Protein AF-A0A503AMB6-F1 (afdb_monomer_lite)

Secondary structure (DSSP, 8-state):
-EEEEEEEE-GGG-EEEEEEEEESSHHHHHHHHHHT--TT-SEEEEEE--TT--HHHHHHHHHHHHHHHHHHHHHHTT-----

Radius of gyration: 21.23 Å; chains: 1; bounding box: 33×39×58 Å

Sequence (83 aa):
MINYRVIFFGKQGRLVSRRQVPCEGHWEACEWAWKHKPSRADDFHIEEADLDHDPEGQLRKEDATISAAFHILRKRAGMIKLP

pLDDT: mean 86.54, std 11.69, range [52.16, 97.56]

Structure (mmCIF, N/CA/C/O backbone):
data_AF-A0A503AMB6-F1
#
_entry.id   AF-A0A503AMB6-F1
#
loop_
_atom_site.group_PDB
_atom_site.id
_atom_site.type_symbol
_atom_site.label_atom_id
_atom_site.label_alt_id
_atom_site.label_comp_id
_atom_site.label_asym_id
_atom_site.label_entity_id
_atom_site.label_seq_id
_atom_site.pdbx_PDB_ins_code
_atom_site.Cartn_x
_atom_site.Cartn_y
_atom_site.Cartn_z
_atom_site.occupancy
_atom_site.B_iso_or_equiv
_atom_site.auth_seq_id
_atom_site.auth_comp_id
_atom_site.auth_asym_id
_atom_site.auth_atom_id
_atom_site.pdbx_PDB_model_num
ATOM 1 N N . MET A 1 1 ? 14.378 1.079 -11.885 1.00 77.56 1 MET A N 1
ATOM 2 C CA . MET A 1 1 ? 13.634 0.169 -10.985 1.00 77.56 1 MET A CA 1
ATOM 3 C C . MET A 1 1 ? 13.229 0.849 -9.680 1.00 77.56 1 MET A C 1
ATOM 5 O O . MET A 1 1 ? 14.086 1.224 -8.886 1.00 77.56 1 MET A O 1
ATOM 9 N N . ILE A 1 2 ? 11.921 0.979 -9.466 1.00 86.56 2 ILE A N 1
ATOM 10 C CA . ILE A 1 2 ? 11.246 1.459 -8.254 1.00 86.56 2 ILE A CA 1
ATOM 11 C C . ILE A 1 2 ? 10.519 0.261 -7.632 1.00 86.56 2 ILE A C 1
ATOM 13 O O . ILE A 1 2 ? 9.949 -0.566 -8.347 1.00 86.56 2 ILE A O 1
ATOM 17 N N . ASN A 1 3 ? 10.542 0.135 -6.305 1.00 90.88 3 ASN A N 1
ATOM 18 C CA . ASN A 1 3 ? 9.735 -0.879 -5.633 1.00 90.88 3 ASN A CA 1
ATOM 19 C C . ASN A 1 3 ? 8.296 -0.382 -5.535 1.00 90.88 3 ASN A C 1
ATOM 21 O O . ASN A 1 3 ? 8.034 0.625 -4.889 1.00 90.88 3 ASN A O 1
ATOM 25 N N . TYR A 1 4 ? 7.363 -1.112 -6.130 1.00 93.50 4 TYR A N 1
ATOM 26 C CA . TYR A 1 4 ? 5.935 -0.877 -5.972 1.00 93.50 4 TYR A CA 1
ATOM 27 C C . TYR A 1 4 ? 5.356 -1.888 -4.998 1.00 93.50 4 TYR A C 1
ATOM 29 O O . TYR A 1 4 ? 5.715 -3.069 -4.992 1.00 93.50 4 TYR A O 1
ATOM 37 N N . ARG A 1 5 ? 4.426 -1.438 -4.168 1.00 94.69 5 ARG A N 1
ATOM 38 C CA . ARG A 1 5 ? 3.616 -2.298 -3.322 1.00 94.69 5 ARG A CA 1
ATOM 39 C C . ARG A 1 5 ? 2.258 -2.492 -3.983 1.00 94.69 5 ARG A C 1
ATOM 41 O O . ARG A 1 5 ? 1.482 -1.559 -4.145 1.00 94.69 5 ARG A O 1
ATOM 48 N N . VAL A 1 6 ? 1.974 -3.742 -4.320 1.00 95.31 6 VAL A N 1
ATOM 49 C CA . VAL A 1 6 ? 0.704 -4.190 -4.884 1.00 95.31 6 VAL A CA 1
ATOM 50 C C . VAL A 1 6 ? -0.140 -4.777 -3.763 1.00 95.31 6 VAL A C 1
ATOM 52 O O . VAL A 1 6 ? 0.274 -5.721 -3.080 1.00 95.31 6 VAL A O 1
ATOM 55 N N . ILE A 1 7 ? -1.328 -4.223 -3.568 1.00 96.00 7 ILE A N 1
ATOM 56 C CA . ILE A 1 7 ? -2.275 -4.604 -2.525 1.00 96.00 7 ILE A CA 1
ATOM 57 C C . ILE A 1 7 ? -3.510 -5.189 -3.205 1.00 96.00 7 ILE A C 1
ATOM 59 O O . ILE A 1 7 ? -4.182 -4.494 -3.953 1.00 96.00 7 ILE A O 1
ATOM 63 N N . PHE A 1 8 ? -3.816 -6.462 -2.957 1.00 96.31 8 PHE A N 1
ATOM 64 C CA . PHE A 1 8 ? -4.988 -7.139 -3.512 1.00 96.31 8 PHE A CA 1
ATOM 65 C C . PHE A 1 8 ? -6.136 -7.151 -2.506 1.00 96.31 8 PHE A C 1
ATOM 67 O O . PHE A 1 8 ? -5.965 -7.603 -1.367 1.00 96.31 8 PHE A O 1
ATOM 74 N N . PHE A 1 9 ? -7.322 -6.751 -2.955 1.00 96.31 9 PHE A N 1
ATOM 75 C CA . PHE A 1 9 ? -8.546 -6.728 -2.162 1.00 96.31 9 PHE A CA 1
ATOM 76 C C . PHE A 1 9 ? -9.549 -7.745 -2.692 1.00 96.31 9 PHE A C 1
ATOM 78 O O . PHE A 1 9 ? -9.697 -7.916 -3.896 1.00 96.31 9 PHE A O 1
ATOM 85 N N . GLY A 1 10 ? -10.241 -8.431 -1.791 1.00 93.38 10 GLY A N 1
ATOM 86 C CA . GLY A 1 10 ? -11.392 -9.277 -2.091 1.00 93.38 10 GLY A CA 1
ATOM 87 C C . GLY A 1 10 ? -12.692 -8.562 -1.740 1.00 93.38 10 GLY A C 1
ATOM 88 O O . GLY A 1 10 ? -12.724 -7.344 -1.548 1.00 93.38 10 GLY A O 1
ATOM 89 N N . LYS A 1 11 ? -13.763 -9.341 -1.583 1.00 92.94 11 LYS A N 1
ATOM 90 C CA . LYS A 1 11 ? -15.096 -8.819 -1.260 1.00 92.94 11 LYS A CA 1
ATOM 91 C C . LYS A 1 11 ? -15.070 -7.875 -0.059 1.00 92.94 11 LYS A C 1
ATOM 93 O O . LYS A 1 11 ? -14.409 -8.150 0.944 1.00 92.94 11 LYS A O 1
ATOM 98 N N . GLN A 1 12 ? -15.838 -6.789 -0.167 1.00 91.50 12 GLN A N 1
ATOM 99 C CA . GLN A 1 12 ? -15.984 -5.759 0.871 1.00 91.50 12 GLN A CA 1
ATOM 100 C C . GLN A 1 12 ? -14.653 -5.089 1.268 1.00 91.50 12 GLN A C 1
ATOM 102 O O . GLN A 1 12 ? -14.490 -4.668 2.409 1.00 91.50 12 GLN A O 1
ATOM 107 N N . GLY A 1 13 ? -13.684 -5.013 0.348 1.00 87.56 13 GLY A N 1
ATO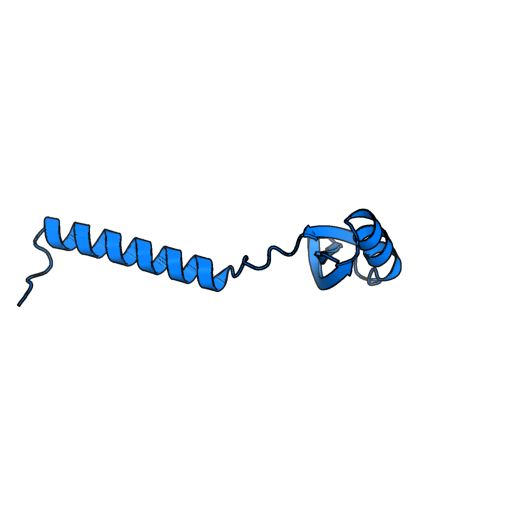M 108 C CA . GLY A 1 13 ? -12.401 -4.350 0.600 1.00 87.56 13 GLY A CA 1
ATOM 109 C C . GLY A 1 13 ? -11.467 -5.130 1.529 1.00 87.56 13 GLY A C 1
ATOM 110 O O . GLY A 1 13 ? -10.496 -4.575 2.040 1.00 87.56 13 GLY A O 1
ATOM 111 N N . ARG A 1 14 ? -11.725 -6.422 1.772 1.00 92.38 14 ARG A N 1
ATOM 112 C CA . ARG A 1 14 ? -10.858 -7.243 2.624 1.00 92.38 14 ARG A CA 1
ATOM 113 C C . ARG A 1 14 ? -9.496 -7.445 1.963 1.00 92.38 14 ARG A C 1
ATOM 115 O O . ARG A 1 14 ? -9.426 -7.957 0.849 1.00 92.38 14 ARG A O 1
ATOM 122 N N . LEU A 1 15 ? -8.417 -7.155 2.688 1.00 91.19 15 LEU A N 1
ATOM 123 C CA . LEU A 1 15 ? -7.058 -7.459 2.241 1.00 91.19 15 LEU A CA 1
ATOM 124 C C . LEU A 1 15 ? -6.878 -8.972 2.029 1.00 91.19 15 LEU A C 1
ATOM 126 O O . LEU A 1 15 ? -7.070 -9.771 2.949 1.00 91.19 15 LEU A O 1
ATOM 130 N N . VAL A 1 16 ? -6.498 -9.358 0.812 1.00 94.31 16 VAL A N 1
ATOM 131 C CA . VAL A 1 16 ? -6.205 -10.750 0.429 1.00 94.31 16 VAL A CA 1
ATOM 132 C C . VAL A 1 16 ? -4.705 -10.996 0.469 1.00 94.31 16 VAL A C 1
ATOM 134 O O . VAL A 1 16 ? -4.253 -12.011 0.995 1.00 94.31 16 VAL A O 1
ATOM 137 N N . SER A 1 17 ? -3.924 -10.085 -0.107 1.00 91.69 17 SER A N 1
ATOM 138 C CA . SER A 1 17 ? -2.473 -10.220 -0.188 1.00 91.69 17 SER A CA 1
ATOM 139 C C . SER A 1 17 ? -1.820 -8.868 -0.434 1.00 91.69 17 SER A C 1
ATOM 141 O O . SER A 1 17 ? -2.429 -7.972 -1.012 1.00 91.69 17 SER A O 1
ATOM 143 N N . ARG A 1 18 ? -0.561 -8.743 -0.025 1.00 93.56 18 ARG A N 1
ATOM 144 C CA . ARG A 1 18 ? 0.299 -7.597 -0.305 1.00 93.56 18 ARG A CA 1
ATOM 145 C C . ARG A 1 18 ? 1.637 -8.113 -0.808 1.00 93.56 18 ARG A C 1
ATOM 147 O O . ARG A 1 18 ? 2.194 -9.032 -0.207 1.00 93.56 18 ARG A O 1
ATOM 154 N N . ARG A 1 19 ? 2.147 -7.537 -1.893 1.00 92.75 19 ARG A N 1
ATOM 155 C CA . ARG A 1 19 ? 3.427 -7.915 -2.503 1.00 92.75 19 ARG A CA 1
ATOM 156 C C . ARG A 1 19 ? 4.236 -6.675 -2.838 1.00 92.75 19 ARG A C 1
ATOM 158 O O . ARG A 1 19 ? 3.663 -5.656 -3.198 1.00 92.75 19 ARG A O 1
ATOM 165 N N . GLN A 1 20 ? 5.551 -6.771 -2.701 1.00 93.06 20 GLN A N 1
ATOM 166 C CA . GLN A 1 20 ? 6.479 -5.762 -3.199 1.00 93.06 20 GLN A CA 1
ATOM 167 C C . GLN A 1 20 ? 7.141 -6.301 -4.457 1.00 93.06 20 GLN A C 1
ATOM 169 O O . GLN A 1 20 ? 7.599 -7.446 -4.466 1.00 93.06 20 GLN A O 1
ATOM 174 N N . VAL A 1 21 ? 7.136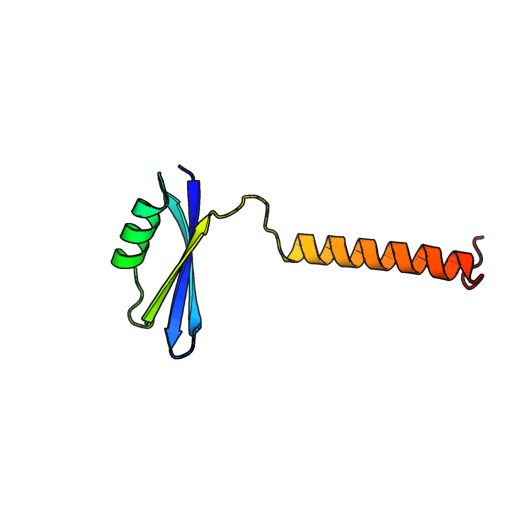 -5.497 -5.513 1.00 92.75 21 VAL A N 1
ATOM 175 C CA . VAL A 1 21 ? 7.666 -5.864 -6.823 1.00 92.75 21 VAL A CA 1
ATOM 176 C C . VAL A 1 21 ? 8.522 -4.721 -7.362 1.00 92.75 21 VAL A C 1
ATOM 178 O O . VAL A 1 21 ? 8.077 -3.573 -7.343 1.00 92.75 21 VAL A O 1
ATOM 181 N N . PRO A 1 22 ? 9.753 -5.001 -7.810 1.00 92.69 22 PRO A N 1
ATOM 182 C CA . PRO A 1 22 ? 10.570 -3.997 -8.468 1.00 92.69 22 PRO A CA 1
ATOM 183 C C . PRO A 1 22 ? 10.114 -3.868 -9.930 1.00 92.69 22 PRO A C 1
ATOM 185 O O . PRO A 1 22 ? 10.147 -4.847 -10.674 1.00 92.69 22 PRO A O 1
ATOM 188 N N . CYS A 1 23 ? 9.689 -2.672 -10.338 1.00 92.25 23 CYS A N 1
ATOM 189 C CA . CYS A 1 23 ? 9.250 -2.363 -11.706 1.00 92.25 23 CYS A CA 1
ATOM 190 C C . CYS A 1 23 ? 9.932 -1.082 -12.209 1.00 92.25 23 CYS A C 1
ATOM 192 O O . CYS A 1 23 ? 10.412 -0.272 -11.417 1.00 92.25 23 CYS A O 1
ATOM 194 N N . GLU A 1 24 ? 9.993 -0.869 -13.519 1.00 91.25 24 GLU A N 1
ATOM 195 C CA . GLU A 1 24 ? 10.524 0.360 -14.122 1.00 91.25 24 GLU A CA 1
ATOM 196 C C . GLU A 1 24 ? 9.547 1.535 -14.038 1.00 91.25 24 GLU A C 1
ATOM 198 O O . GLU A 1 24 ? 9.964 2.689 -14.114 1.00 91.25 24 GLU A O 1
ATOM 203 N N . GLY A 1 25 ? 8.262 1.264 -13.808 1.00 91.31 25 GLY A N 1
ATOM 204 C CA . GLY A 1 25 ? 7.276 2.303 -13.550 1.00 91.31 25 GLY A CA 1
ATOM 205 C C . GLY A 1 25 ? 5.909 1.770 -13.144 1.00 91.31 25 GLY A C 1
ATOM 206 O O . GLY A 1 25 ? 5.646 0.566 -13.151 1.00 91.31 25 GLY A O 1
ATOM 207 N N . HIS A 1 26 ? 5.016 2.702 -12.818 1.00 92.12 26 HIS A N 1
ATOM 208 C CA . HIS A 1 26 ? 3.690 2.400 -12.286 1.00 92.12 26 HIS A CA 1
ATOM 209 C C . HIS A 1 26 ? 2.844 1.533 -13.232 1.00 92.12 26 HIS A C 1
ATOM 211 O O . HIS A 1 26 ? 2.184 0.600 -12.788 1.00 92.12 26 HIS A O 1
ATOM 217 N N . TRP A 1 27 ? 2.899 1.790 -14.546 1.00 95.44 27 TRP A N 1
ATOM 218 C CA . TRP A 1 27 ? 2.143 1.006 -15.530 1.00 95.44 27 TRP A CA 1
ATOM 219 C C . TRP A 1 27 ? 2.558 -0.471 -15.556 1.00 95.44 27 TRP A C 1
ATOM 221 O O . TRP A 1 27 ? 1.706 -1.356 -15.573 1.00 95.44 27 TRP A O 1
ATOM 231 N N . GLU A 1 28 ? 3.859 -0.750 -15.477 1.00 95.62 28 GLU A N 1
ATOM 232 C CA . GLU A 1 28 ? 4.374 -2.121 -15.418 1.00 95.62 28 GLU A CA 1
ATOM 233 C C . GLU A 1 28 ? 3.945 -2.824 -14.121 1.00 95.62 28 GLU A C 1
ATOM 235 O O . GLU A 1 28 ? 3.576 -3.999 -14.139 1.00 95.62 28 GLU A O 1
ATOM 240 N N . ALA A 1 29 ? 3.904 -2.098 -12.998 1.00 95.56 29 ALA A N 1
ATOM 241 C CA . ALA A 1 29 ? 3.359 -2.628 -11.751 1.00 95.56 29 ALA A CA 1
ATOM 242 C C . ALA A 1 29 ? 1.868 -2.993 -11.892 1.00 95.56 29 ALA A C 1
ATOM 244 O O . ALA A 1 29 ? 1.437 -4.021 -11.359 1.00 95.56 29 ALA A O 1
ATOM 245 N N . CYS A 1 30 ? 1.088 -2.209 -12.648 1.00 96.25 30 CYS A N 1
ATOM 246 C CA . CYS A 1 30 ? -0.308 -2.518 -12.963 1.00 96.25 30 CYS A CA 1
ATOM 247 C C . CYS A 1 30 ? -0.437 -3.791 -13.800 1.00 96.25 30 CYS A C 1
ATOM 249 O O . CYS A 1 30 ? -1.193 -4.696 -13.440 1.00 96.25 30 CYS A O 1
ATOM 251 N N . GLU A 1 31 ? 0.319 -3.897 -14.892 1.00 97.56 31 GLU A N 1
ATOM 252 C CA . GLU A 1 31 ? 0.333 -5.094 -15.741 1.00 97.56 31 GLU A CA 1
ATOM 253 C C . GLU A 1 31 ? 0.726 -6.342 -14.942 1.00 97.56 31 GLU A C 1
ATOM 255 O O . GLU A 1 31 ? 0.086 -7.398 -15.046 1.00 97.56 31 GLU A O 1
ATOM 260 N N . TRP A 1 32 ? 1.731 -6.207 -14.074 1.00 96.38 32 TRP A N 1
ATOM 261 C CA . TRP A 1 32 ? 2.137 -7.264 -13.163 1.00 96.38 32 TRP A CA 1
ATOM 262 C C . TRP A 1 32 ? 0.998 -7.661 -12.215 1.00 96.38 32 TRP A C 1
ATOM 264 O O . TRP A 1 32 ? 0.733 -8.857 -12.054 1.00 96.38 32 TRP A O 1
ATOM 274 N N . ALA A 1 33 ? 0.297 -6.691 -11.621 1.00 96.62 33 ALA A N 1
ATOM 275 C CA . ALA A 1 33 ? -0.813 -6.933 -10.704 1.00 96.62 33 ALA A CA 1
ATOM 276 C C . ALA A 1 33 ? -1.978 -7.665 -11.382 1.00 96.62 33 ALA A C 1
ATOM 278 O O . ALA A 1 33 ? -2.486 -8.639 -10.823 1.00 96.62 33 ALA A O 1
ATOM 279 N N . TRP A 1 34 ? -2.352 -7.275 -12.606 1.00 96.00 34 TRP A N 1
ATOM 280 C CA . TRP A 1 34 ? -3.377 -7.977 -13.388 1.00 96.00 34 TRP A CA 1
ATOM 281 C C . TRP A 1 34 ? -2.998 -9.429 -13.664 1.00 96.00 34 TRP A C 1
ATOM 283 O O . TRP A 1 34 ? -3.814 -10.329 -13.458 1.00 96.00 34 TRP A O 1
ATOM 293 N N . LYS A 1 35 ? -1.754 -9.671 -14.084 1.00 96.75 35 LYS A N 1
ATOM 294 C CA . LYS A 1 35 ? -1.266 -11.017 -14.411 1.00 96.75 35 LYS A CA 1
ATOM 295 C C . LYS A 1 35 ? -1.200 -11.942 -13.193 1.00 96.75 35 LYS A C 1
ATOM 297 O O . LYS A 1 35 ? -1.381 -13.149 -13.333 1.00 96.75 35 LYS A O 1
ATOM 302 N N . HIS A 1 36 ? -0.944 -11.391 -12.008 1.00 95.06 36 HIS A N 1
ATOM 303 C CA . HIS A 1 36 ? -0.739 -12.158 -10.773 1.00 95.06 36 HIS A CA 1
ATOM 304 C C . HIS A 1 36 ? -1.894 -12.028 -9.773 1.00 95.06 36 HIS A C 1
ATOM 306 O O . HIS A 1 36 ? -1.739 -12.400 -8.604 1.00 95.06 36 HIS A O 1
ATOM 312 N N . LYS A 1 37 ? -3.051 -11.522 -10.218 1.00 95.19 37 LYS A N 1
ATOM 313 C CA . LYS A 1 37 ? -4.238 -11.340 -9.382 1.00 95.19 37 LYS A CA 1
ATOM 314 C C . LYS A 1 37 ? -4.714 -12.685 -8.810 1.00 95.19 37 LYS A C 1
ATOM 316 O O . LYS A 1 37 ? -5.072 -13.581 -9.577 1.00 95.19 37 LYS A O 1
ATOM 321 N N . PRO A 1 38 ? -4.752 -12.858 -7.474 1.00 92.94 38 PRO A N 1
ATOM 322 C CA . PRO A 1 38 ? -5.283 -14.071 -6.861 1.00 92.94 38 PRO A CA 1
ATOM 323 C C . PRO A 1 38 ? -6.763 -14.265 -7.202 1.00 92.94 38 PRO A C 1
ATOM 325 O O . PRO A 1 38 ? -7.520 -13.300 -7.225 1.00 92.94 38 PRO A O 1
ATOM 328 N N . SER A 1 39 ? -7.218 -15.511 -7.346 1.00 93.44 39 SER A N 1
ATOM 329 C CA . SER A 1 39 ? -8.625 -15.822 -7.667 1.00 93.44 39 SER A CA 1
ATOM 330 C C . SER A 1 39 ? -9.644 -15.304 -6.644 1.00 93.44 39 SER A C 1
ATOM 332 O O . SER A 1 39 ? -10.819 -15.155 -6.958 1.00 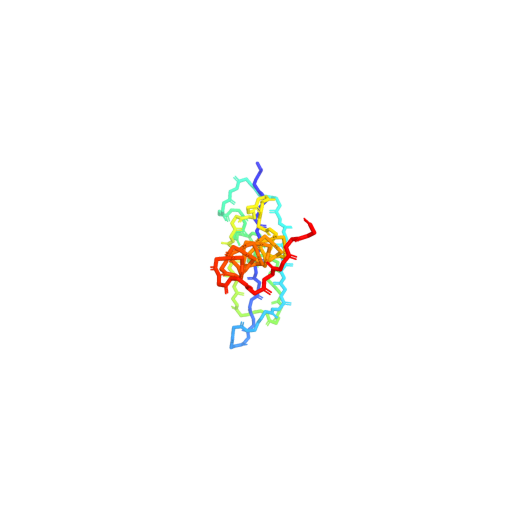93.44 39 SER A O 1
ATOM 334 N N . ARG A 1 40 ? -9.204 -15.044 -5.407 1.00 92.88 40 ARG A N 1
ATOM 335 C CA . ARG A 1 40 ? -10.031 -14.502 -4.314 1.00 92.88 40 ARG A CA 1
ATOM 336 C C . ARG A 1 40 ? -10.037 -12.972 -4.258 1.00 92.88 40 ARG A C 1
ATOM 338 O O . ARG A 1 40 ? -10.708 -12.421 -3.388 1.00 92.88 40 ARG A O 1
ATOM 345 N N . ALA A 1 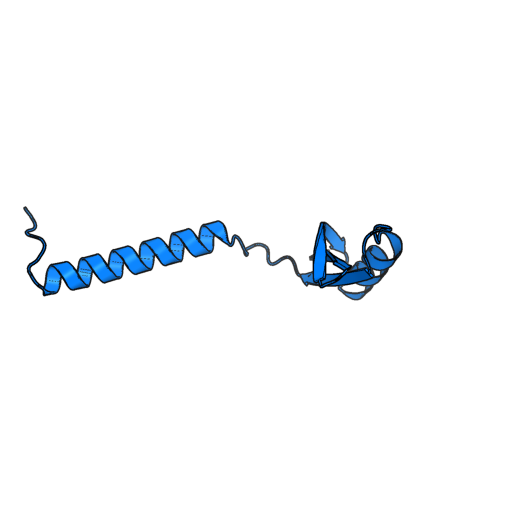41 ? -9.244 -12.310 -5.097 1.00 93.81 41 ALA A N 1
ATOM 346 C CA . ALA A 1 41 ? -9.192 -10.862 -5.177 1.00 93.81 41 ALA A CA 1
ATOM 347 C C . ALA A 1 41 ? -10.188 -10.363 -6.230 1.00 93.81 41 ALA A C 1
ATOM 349 O O . ALA A 1 41 ? -10.241 -10.887 -7.340 1.00 93.81 41 ALA A O 1
ATOM 350 N N . ASP A 1 42 ? -10.928 -9.320 -5.886 1.00 93.88 42 ASP A N 1
ATOM 351 C CA . ASP A 1 42 ? -11.848 -8.610 -6.768 1.00 93.88 42 ASP A CA 1
ATOM 352 C C . ASP A 1 42 ? -11.185 -7.355 -7.352 1.00 93.88 42 ASP A C 1
ATOM 354 O O . ASP A 1 42 ? -11.464 -7.015 -8.500 1.00 93.88 42 ASP A O 1
ATOM 358 N N . ASP A 1 43 ? -10.231 -6.746 -6.639 1.00 95.12 43 ASP A N 1
ATOM 359 C CA . ASP A 1 43 ? -9.549 -5.509 -7.043 1.00 95.12 43 ASP A CA 1
ATOM 360 C C . ASP A 1 43 ? -8.091 -5.443 -6.541 1.00 95.12 43 ASP A C 1
ATOM 362 O O . ASP A 1 43 ? -7.654 -6.303 -5.763 1.00 95.12 43 ASP A O 1
ATOM 366 N N . PHE A 1 44 ? -7.321 -4.448 -6.989 1.00 95.69 44 PHE A N 1
ATOM 367 C CA . PHE A 1 44 ? -5.984 -4.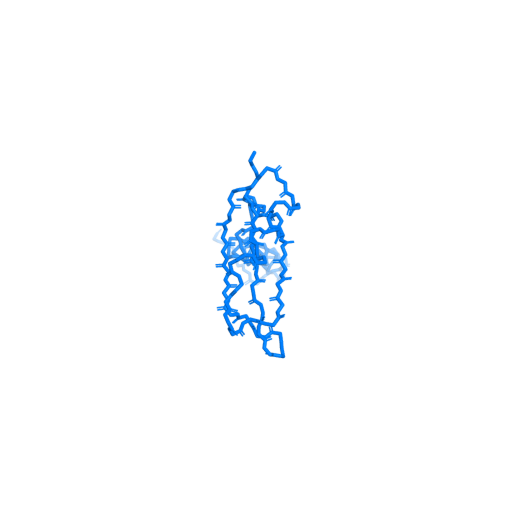153 -6.478 1.00 95.69 44 PHE A CA 1
ATOM 368 C C . PHE A 1 44 ? -5.650 -2.651 -6.467 1.00 95.69 44 PHE A C 1
ATOM 370 O O . PHE A 1 44 ? -6.172 -1.870 -7.252 1.00 95.69 44 PHE A O 1
ATOM 377 N N . HIS A 1 45 ? -4.723 -2.264 -5.591 1.00 95.06 45 HIS A N 1
ATOM 378 C CA . HIS A 1 45 ? -4.136 -0.927 -5.506 1.00 95.06 45 HIS A CA 1
ATOM 379 C C . HIS A 1 45 ? -2.614 -1.006 -5.604 1.00 95.06 45 HIS A C 1
ATOM 381 O O . HIS A 1 45 ? -2.010 -1.993 -5.174 1.00 95.06 45 HIS A O 1
ATOM 387 N N . ILE A 1 46 ? -2.006 0.034 -6.168 1.00 93.94 46 ILE A N 1
ATOM 388 C CA . ILE A 1 46 ? -0.565 0.131 -6.368 1.00 93.94 46 ILE A CA 1
ATOM 389 C C . ILE A 1 46 ? -0.096 1.449 -5.783 1.00 93.94 46 ILE A C 1
ATOM 391 O O . ILE A 1 46 ? -0.554 2.513 -6.194 1.00 93.94 46 ILE A O 1
ATOM 395 N N . GLU A 1 47 ? 0.852 1.353 -4.863 1.00 92.38 47 GLU A N 1
ATOM 396 C CA . GLU A 1 47 ? 1.560 2.489 -4.286 1.00 92.38 47 GLU A CA 1
ATOM 397 C C . GLU A 1 47 ? 3.063 2.302 -4.496 1.00 92.38 47 GLU A C 1
ATOM 399 O O . GLU A 1 47 ? 3.561 1.172 -4.527 1.00 92.38 47 GLU A O 1
ATOM 404 N N . GLU A 1 48 ? 3.800 3.396 -4.673 1.00 90.38 48 GLU A N 1
ATOM 405 C CA . GLU A 1 48 ? 5.257 3.333 -4.579 1.00 90.38 48 GLU A CA 1
ATOM 406 C C . GLU A 1 48 ? 5.607 2.943 -3.147 1.00 90.38 48 GLU A C 1
ATOM 408 O O . GLU A 1 48 ? 5.083 3.498 -2.181 1.00 90.38 48 GLU A O 1
ATOM 413 N N . ALA A 1 49 ? 6.429 1.908 -2.997 1.00 80.81 49 ALA A N 1
ATOM 414 C CA . ALA A 1 49 ? 6.936 1.544 -1.693 1.00 80.81 49 ALA A CA 1
ATOM 415 C C . ALA A 1 49 ? 7.984 2.591 -1.323 1.00 80.81 49 ALA A C 1
ATOM 417 O O . ALA A 1 49 ? 9.162 2.433 -1.650 1.00 80.81 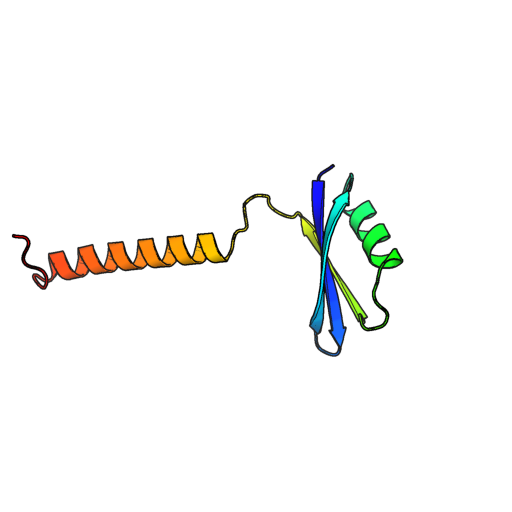49 ALA A O 1
ATOM 418 N N . ASP A 1 50 ? 7.543 3.654 -0.651 1.00 66.75 50 ASP A N 1
ATOM 419 C CA . ASP A 1 50 ? 8.447 4.575 0.021 1.00 66.75 50 ASP A CA 1
ATOM 420 C C . ASP A 1 50 ? 9.388 3.744 0.892 1.00 66.75 50 ASP A C 1
ATOM 422 O O . ASP A 1 50 ? 8.950 2.963 1.747 1.00 66.75 50 ASP A O 1
ATOM 426 N N . LEU A 1 51 ? 10.691 3.896 0.651 1.00 55.78 51 LEU A N 1
ATOM 427 C CA . LEU A 1 51 ? 11.751 3.177 1.361 1.00 55.78 51 LEU A CA 1
ATOM 428 C C . LEU A 1 51 ? 11.705 3.415 2.887 1.00 55.78 51 LEU A C 1
ATOM 430 O O . LEU A 1 51 ? 12.311 2.646 3.627 1.00 55.78 51 LEU A O 1
ATOM 434 N N . ASP A 1 52 ? 10.933 4.410 3.347 1.00 52.16 52 ASP A N 1
ATOM 435 C CA . ASP A 1 52 ? 10.868 4.881 4.733 1.00 52.16 52 ASP A CA 1
ATOM 436 C C . ASP A 1 52 ? 9.502 4.734 5.432 1.00 52.16 52 ASP A C 1
ATOM 438 O O . ASP A 1 52 ? 9.361 5.175 6.577 1.00 52.16 52 ASP A O 1
ATOM 442 N N . HIS A 1 53 ? 8.481 4.110 4.825 1.00 53.38 53 HIS A N 1
ATOM 443 C CA . HIS A 1 53 ? 7.218 3.891 5.548 1.00 53.38 53 HIS A CA 1
ATOM 444 C C . HIS A 1 53 ? 7.302 2.650 6.452 1.00 53.38 53 HIS A C 1
ATOM 446 O O . HIS A 1 53 ? 6.771 1.579 6.135 1.00 53.38 53 HIS A O 1
ATOM 452 N N . ASP A 1 54 ? 7.999 2.810 7.582 1.00 62.88 54 ASP A N 1
ATOM 453 C CA . ASP A 1 54 ? 7.922 1.943 8.760 1.00 62.88 54 ASP A CA 1
ATOM 454 C C . ASP A 1 54 ? 6.810 2.465 9.689 1.00 62.88 54 ASP A C 1
ATOM 456 O O . ASP A 1 54 ? 7.069 3.336 10.525 1.00 62.88 54 ASP A O 1
ATOM 460 N N . PRO A 1 55 ? 5.562 1.978 9.560 1.00 59.75 55 PRO A N 1
ATOM 461 C CA . PRO A 1 55 ? 4.458 2.446 10.390 1.00 59.75 55 PRO A CA 1
ATOM 462 C C . PRO A 1 55 ? 4.694 2.164 11.879 1.00 59.75 55 PRO A C 1
ATOM 464 O O . PRO A 1 55 ? 4.241 2.938 12.716 1.00 59.75 55 PRO A O 1
ATOM 467 N N . GLU A 1 56 ? 5.437 1.108 12.235 1.00 63.62 56 GLU A N 1
ATOM 468 C CA . GLU A 1 56 ? 5.793 0.840 13.633 1.00 63.62 56 GLU A CA 1
ATOM 469 C C . GLU A 1 56 ? 6.859 1.815 14.135 1.00 63.62 56 GLU A C 1
ATOM 471 O O . GLU A 1 56 ? 6.771 2.318 15.255 1.00 63.62 56 GLU A O 1
ATOM 476 N N . GLY A 1 57 ? 7.861 2.114 13.311 1.00 67.69 57 GLY A N 1
ATOM 477 C CA . GLY A 1 57 ? 8.871 3.130 13.592 1.00 67.69 57 GLY A CA 1
ATOM 478 C C . GLY A 1 57 ? 8.275 4.530 13.711 1.00 67.69 57 GLY A C 1
ATOM 479 O O . GLY A 1 57 ? 8.692 5.304 14.575 1.00 67.69 57 GLY A O 1
ATOM 480 N N . GLN A 1 58 ? 7.270 4.846 12.897 1.00 69.88 58 GLN A N 1
ATOM 481 C CA . GLN A 1 58 ? 6.518 6.092 12.982 1.00 69.88 58 GLN A CA 1
ATOM 482 C C . GLN A 1 58 ? 5.706 6.161 14.282 1.00 69.88 58 GLN A C 1
ATOM 484 O O . GLN A 1 58 ? 5.828 7.146 15.007 1.00 69.88 58 GLN A O 1
ATOM 489 N N . LEU A 1 59 ? 5.002 5.086 14.653 1.00 72.88 59 LEU A N 1
ATOM 490 C CA . LEU A 1 59 ? 4.260 5.009 15.916 1.00 72.88 59 LEU A CA 1
ATOM 491 C C . LEU A 1 59 ? 5.184 5.162 17.139 1.00 72.88 59 LEU A C 1
ATOM 493 O O . LEU A 1 59 ? 4.889 5.915 18.060 1.00 72.88 59 LEU A O 1
ATOM 497 N N . ARG A 1 60 ? 6.363 4.517 17.126 1.00 80.25 60 ARG A N 1
ATOM 498 C CA . ARG A 1 60 ? 7.378 4.662 18.191 1.00 80.25 60 ARG A CA 1
ATOM 499 C C . ARG A 1 60 ? 7.905 6.094 18.300 1.00 80.25 60 ARG A C 1
ATOM 501 O O . ARG A 1 60 ? 8.172 6.561 19.407 1.00 80.25 60 ARG A O 1
ATOM 508 N N . LYS A 1 61 ? 8.080 6.791 17.171 1.00 77.19 61 LYS A N 1
ATOM 509 C CA . LYS A 1 61 ? 8.477 8.208 17.159 1.00 77.19 61 LYS A CA 1
ATOM 510 C C . LYS A 1 61 ? 7.371 9.088 17.738 1.00 77.19 61 LYS A C 1
ATOM 512 O O . LYS A 1 61 ? 7.672 9.943 18.566 1.00 77.19 61 LYS A O 1
ATOM 517 N N . GLU A 1 62 ? 6.119 8.850 17.360 1.00 82.62 62 GLU A N 1
ATOM 518 C CA . GLU A 1 62 ? 4.954 9.569 17.888 1.00 82.62 62 GLU A CA 1
ATOM 519 C C . GLU A 1 62 ? 4.806 9.368 19.403 1.00 82.62 62 GLU A C 1
ATOM 521 O O . GLU A 1 62 ? 4.714 10.350 20.142 1.00 82.62 62 GLU A O 1
ATOM 526 N N . ASP A 1 63 ? 4.915 8.131 19.893 1.00 85.94 63 ASP A N 1
ATOM 527 C CA . ASP A 1 63 ? 4.891 7.815 21.327 1.00 85.94 63 ASP A CA 1
ATOM 528 C C . ASP A 1 63 ? 6.033 8.498 22.096 1.00 85.94 63 ASP A C 1
ATOM 530 O O . ASP A 1 63 ? 5.834 9.016 23.203 1.00 85.94 63 ASP A O 1
ATOM 534 N N . ALA A 1 64 ? 7.235 8.549 21.512 1.00 87.50 64 ALA A N 1
ATOM 535 C CA . ALA A 1 64 ? 8.373 9.254 22.096 1.00 87.50 64 ALA A CA 1
ATOM 536 C C . ALA A 1 64 ? 8.124 10.770 22.168 1.00 87.50 64 ALA A C 1
ATOM 538 O O . ALA A 1 64 ? 8.406 11.402 23.191 1.00 87.50 64 ALA A O 1
ATOM 539 N N . THR A 1 65 ? 7.547 11.357 21.117 1.00 89.62 65 THR A N 1
ATOM 540 C CA . THR A 1 65 ? 7.162 12.774 21.084 1.00 89.62 65 THR A CA 1
ATOM 541 C C . THR A 1 65 ? 6.094 13.089 22.130 1.00 89.62 65 THR A C 1
ATOM 543 O O . THR A 1 65 ? 6.245 14.049 22.891 1.00 89.62 65 THR A O 1
ATOM 546 N N . ILE A 1 66 ? 5.049 12.264 22.226 1.00 89.62 66 ILE A N 1
ATOM 547 C CA . ILE A 1 66 ? 3.979 12.406 23.220 1.00 89.62 66 ILE A CA 1
ATOM 548 C C . ILE A 1 66 ? 4.565 12.321 24.634 1.00 89.62 66 ILE A C 1
ATOM 550 O O . ILE A 1 66 ? 4.302 13.183 25.476 1.00 89.62 66 ILE A O 1
ATOM 554 N N . SER A 1 67 ? 5.426 11.335 24.888 1.00 89.19 67 SER A N 1
ATOM 555 C CA . SER A 1 67 ? 6.084 11.154 26.186 1.00 89.19 67 SER A CA 1
ATOM 556 C C . SER A 1 67 ? 6.933 12.368 26.579 1.00 89.19 67 SER A C 1
ATOM 558 O O . SER A 1 67 ? 6.863 12.824 27.725 1.00 89.19 67 SER A O 1
ATOM 560 N N . ALA A 1 68 ? 7.685 12.944 25.634 1.00 89.62 68 ALA A N 1
ATOM 561 C CA . ALA A 1 68 ? 8.472 14.158 25.856 1.00 89.62 68 ALA A CA 1
ATOM 562 C C . ALA A 1 68 ? 7.583 15.374 26.172 1.00 89.62 68 ALA A C 1
ATOM 564 O O . ALA A 1 68 ? 7.867 16.126 27.109 1.00 89.62 68 ALA A O 1
ATOM 565 N N . ALA A 1 69 ? 6.471 15.541 25.451 1.00 91.88 69 ALA A N 1
ATOM 566 C CA . ALA A 1 69 ? 5.508 16.606 25.714 1.00 91.88 69 ALA A CA 1
ATOM 567 C C . ALA A 1 69 ? 4.905 16.484 27.124 1.00 91.88 69 ALA A C 1
ATOM 569 O O . ALA A 1 69 ? 4.909 17.453 27.890 1.00 91.88 69 ALA A O 1
ATOM 570 N N . PHE A 1 70 ? 4.471 15.284 27.522 1.00 91.12 70 PHE A N 1
ATOM 571 C CA . PHE A 1 70 ? 3.963 15.039 28.874 1.00 91.12 70 PHE A CA 1
ATOM 572 C C . PHE A 1 70 ? 5.021 15.275 29.951 1.00 91.12 70 PHE A C 1
ATOM 574 O O . PHE A 1 70 ? 4.696 15.817 31.009 1.00 91.12 70 PHE A O 1
ATOM 581 N N . HIS A 1 71 ? 6.281 14.919 29.700 1.00 87.75 71 HIS A N 1
ATOM 582 C CA . HIS A 1 71 ? 7.374 15.210 30.625 1.00 87.75 71 HIS A CA 1
ATOM 583 C C . HIS A 1 71 ? 7.529 16.722 30.859 1.00 87.75 71 HIS A C 1
ATOM 585 O O . HIS A 1 71 ? 7.591 17.165 32.008 1.00 87.75 71 HIS A O 1
ATOM 591 N N . ILE A 1 72 ? 7.511 17.529 29.794 1.00 90.00 72 ILE A N 1
ATOM 592 C CA . ILE A 1 72 ? 7.590 18.997 29.883 1.00 90.00 72 ILE A CA 1
ATOM 593 C C . ILE A 1 72 ? 6.397 19.567 30.657 1.00 90.00 72 ILE A C 1
ATOM 595 O O . ILE A 1 72 ? 6.578 20.413 31.536 1.00 90.00 72 ILE A O 1
ATOM 599 N N . LEU A 1 73 ? 5.182 19.099 30.359 1.00 90.38 73 LEU A N 1
ATOM 600 C CA . LEU A 1 73 ? 3.963 19.556 31.029 1.00 90.38 73 LEU A CA 1
ATOM 601 C C . LEU A 1 73 ? 3.982 19.221 32.523 1.00 90.38 73 LEU A C 1
ATOM 603 O O . LEU A 1 73 ? 3.737 20.097 33.350 1.00 90.38 73 LEU A O 1
ATOM 607 N N . ARG A 1 74 ? 4.352 17.989 32.885 1.00 87.31 74 ARG A N 1
ATOM 608 C CA . ARG A 1 74 ? 4.475 17.560 34.286 1.00 87.31 74 ARG A CA 1
ATOM 609 C C . ARG A 1 74 ? 5.569 18.327 35.029 1.00 87.31 74 ARG A C 1
ATOM 611 O O . ARG A 1 74 ? 5.367 18.683 36.187 1.00 87.31 74 ARG A O 1
ATOM 618 N N . LYS A 1 75 ? 6.695 18.636 34.371 1.00 85.44 75 LYS A N 1
ATOM 619 C CA . LYS A 1 75 ? 7.750 19.496 34.931 1.00 85.44 75 LYS A CA 1
ATOM 620 C C . LYS A 1 75 ? 7.223 20.904 35.223 1.00 85.44 75 LYS A C 1
ATOM 622 O O . LYS A 1 75 ? 7.436 21.413 36.317 1.00 85.44 75 LYS A O 1
ATOM 627 N N . ARG A 1 76 ? 6.502 21.521 34.280 1.00 86.56 76 ARG A N 1
ATOM 628 C CA . ARG A 1 76 ? 5.897 22.856 34.465 1.00 86.56 76 ARG A CA 1
ATOM 629 C C . ARG A 1 76 ? 4.826 22.879 35.552 1.00 86.56 76 ARG A C 1
ATOM 631 O O . ARG A 1 76 ? 4.734 23.853 36.285 1.00 86.56 76 ARG A O 1
ATOM 638 N N . ALA A 1 77 ? 4.060 21.803 35.676 1.00 87.81 77 ALA A N 1
ATOM 639 C CA . ALA A 1 77 ? 3.051 21.642 36.716 1.00 87.81 77 ALA A CA 1
ATOM 640 C C . ALA A 1 77 ? 3.642 21.291 38.098 1.00 87.81 77 ALA A C 1
ATOM 642 O O . ALA A 1 77 ? 2.885 21.068 39.038 1.00 87.81 77 ALA A O 1
ATOM 643 N N . GLY A 1 78 ? 4.972 21.192 38.237 1.00 86.12 78 GLY A N 1
ATOM 644 C CA . GLY A 1 78 ? 5.626 20.832 39.501 1.00 86.12 78 GLY A CA 1
ATOM 645 C C . GLY A 1 78 ? 5.375 19.386 39.949 1.00 86.12 78 GLY A C 1
ATOM 646 O O . GLY A 1 78 ? 5.616 19.050 41.104 1.00 86.12 78 GLY A O 1
ATOM 647 N N . MET A 1 79 ? 4.898 18.521 39.047 1.00 80.50 79 MET A N 1
ATOM 648 C CA . MET A 1 79 ? 4.527 17.128 39.336 1.00 80.50 79 MET A CA 1
ATOM 649 C C . MET A 1 79 ? 5.722 16.167 39.343 1.00 80.50 79 MET A C 1
ATOM 651 O O . MET A 1 79 ? 5.572 15.002 39.700 1.00 80.50 79 MET A O 1
ATOM 655 N N . ILE A 1 80 ? 6.903 16.630 38.928 1.00 77.75 80 ILE A N 1
ATOM 656 C CA . ILE A 1 80 ? 8.144 15.855 38.963 1.00 77.75 80 ILE A CA 1
ATOM 657 C C . ILE A 1 80 ? 9.186 16.690 39.703 1.00 77.75 80 ILE A C 1
ATOM 659 O O . ILE A 1 80 ? 9.533 17.782 39.252 1.00 77.75 80 ILE A O 1
ATOM 663 N N . LYS A 1 81 ? 9.688 16.180 40.831 1.00 64.94 81 LYS A N 1
ATOM 664 C CA . LYS A 1 81 ? 10.907 16.700 41.455 1.00 64.94 81 LYS A CA 1
ATOM 665 C C . LYS A 1 81 ? 12.091 16.032 40.767 1.00 64.94 81 LYS A C 1
ATOM 667 O O . LYS A 1 81 ? 12.186 14.808 40.771 1.00 64.94 81 LYS A O 1
ATOM 672 N N . LEU A 1 82 ? 12.944 16.832 40.135 1.00 58.09 82 LEU A N 1
ATOM 673 C CA . LEU A 1 82 ? 14.281 16.368 39.776 1.00 58.09 82 LEU A CA 1
ATOM 674 C C . LEU A 1 82 ? 15.060 16.119 41.083 1.00 58.09 82 LEU A C 1
ATOM 676 O O . LEU A 1 82 ? 14.785 16.828 42.058 1.00 58.09 82 LEU A O 1
ATOM 680 N N . PRO A 1 83 ? 15.959 15.122 41.134 1.00 60.03 83 PRO A N 1
ATOM 681 C CA . PRO A 1 83 ? 16.964 15.071 42.190 1.00 60.03 83 PRO A CA 1
ATOM 682 C C . PRO A 1 83 ? 17.803 16.356 42.212 1.00 60.03 83 PRO A C 1
ATOM 684 O O . PRO A 1 83 ? 17.967 16.981 41.135 1.00 60.03 83 PRO A O 1
#

Foldseek 3Di:
DFWKKKWFAAPPRHTDDIDIDDDPDDVVVVVVCVVPHDPRGPDMDIDGPDPPPPVVVVVVVVVVVVVVVVVVVCVVVVVDDDD